Protein AF-A0A918VHB0-F1 (afdb_monomer_lite)

Foldseek 3Di:
DDDDDPPDDPPVPPPPLVWDWDKFAAPPVPGGDIDIDTGANDPVRSQVCCCVPQVWDQDPVGIHGPVVVVVVVVVVVVVVPDPPD

Sequence (85 aa):
MAARAADRRRRGRPVMAIGYAHTLFCDRLGCRAKVTIEATRNAAHARRLARMRHGWRSDDTGDWCPTDKTARATAHATQTRGPSQ

pLDDT: mean 72.11, std 17.5, range [38.19, 93.25]

Radius of gyration: 22.76 Å; chains: 1; bounding box: 59×50×57 Å

Organism: NCBI:txid68898

Secondary structure (DSSP, 8-state):
-------------------EEEEEE--STT---EEEEEEESSHHHHHHHHHHHH--EEETTEEE-HHHHHHHHHHHHHHHS----

Structure (mmCIF, N/CA/C/O backbone):
data_AF-A0A918VHB0-F1
#
_entry.id   AF-A0A918VHB0-F1
#
loop_
_atom_site.group_PDB
_atom_site.id
_atom_site.type_symbol
_atom_site.label_atom_id
_atom_site.label_alt_id
_atom_site.label_comp_id
_atom_site.label_asym_id
_atom_site.label_entity_id
_atom_site.label_seq_id
_atom_site.pdbx_PDB_ins_code
_atom_site.Cartn_x
_atom_site.Cartn_y
_atom_site.Cartn_z
_atom_site.occupancy
_atom_site.B_iso_or_equiv
_atom_site.auth_seq_id
_atom_site.auth_comp_id
_atom_site.auth_asym_id
_atom_site.auth_atom_id
_atom_site.pdbx_PDB_model_num
ATOM 1 N N . MET A 1 1 ? 21.532 -41.973 -39.349 1.00 41.91 1 MET A N 1
ATOM 2 C CA . MET A 1 1 ? 22.658 -41.159 -38.844 1.00 41.91 1 MET A CA 1
ATOM 3 C C . MET A 1 1 ? 22.238 -39.693 -38.861 1.00 41.91 1 MET A C 1
ATOM 5 O O . MET A 1 1 ? 21.564 -39.322 -39.806 1.00 41.91 1 MET A O 1
ATOM 9 N N . ALA A 1 2 ? 22.558 -38.978 -37.769 1.00 46.38 2 ALA A N 1
ATOM 10 C CA . ALA A 1 2 ? 22.558 -37.527 -37.456 1.00 46.38 2 ALA A CA 1
ATOM 11 C C . ALA A 1 2 ? 21.821 -36.526 -38.388 1.00 46.38 2 ALA A C 1
ATOM 13 O O . ALA A 1 2 ? 21.949 -36.597 -39.596 1.00 46.38 2 ALA A O 1
ATOM 14 N N . ALA A 1 3 ? 21.102 -35.502 -37.911 1.00 47.44 3 ALA A N 1
ATOM 15 C CA . ALA A 1 3 ? 21.396 -34.595 -36.792 1.00 47.44 3 ALA A CA 1
ATOM 16 C C . ALA A 1 3 ? 20.082 -33.985 -36.246 1.00 47.44 3 ALA A C 1
ATOM 18 O O . ALA A 1 3 ? 19.223 -33.563 -37.008 1.00 47.44 3 ALA A O 1
ATOM 19 N N . ARG A 1 4 ? 19.755 -34.086 -34.953 1.00 54.38 4 ARG A N 1
ATOM 20 C CA . ARG A 1 4 ? 20.196 -33.233 -33.829 1.00 54.38 4 ARG A CA 1
ATOM 21 C C . ARG A 1 4 ? 20.181 -31.718 -34.101 1.00 54.38 4 ARG A C 1
ATOM 23 O O . ARG A 1 4 ? 21.084 -31.177 -34.719 1.00 54.38 4 ARG A O 1
ATOM 30 N N . ALA A 1 5 ? 19.224 -31.089 -33.414 1.00 54.66 5 ALA A N 1
ATOM 31 C CA . ALA A 1 5 ? 19.345 -29.818 -32.703 1.00 54.66 5 ALA A CA 1
ATOM 32 C C . ALA A 1 5 ? 19.387 -28.522 -33.532 1.00 54.66 5 ALA A C 1
ATOM 34 O O . ALA A 1 5 ? 20.445 -27.992 -33.846 1.00 54.66 5 ALA A O 1
ATOM 35 N N . ALA A 1 6 ? 18.213 -27.908 -33.689 1.00 55.06 6 ALA A N 1
ATOM 36 C CA . ALA A 1 6 ? 18.087 -26.451 -33.738 1.00 55.06 6 ALA A CA 1
ATOM 37 C C . ALA A 1 6 ? 17.324 -25.972 -32.491 1.00 55.06 6 ALA A C 1
ATOM 39 O O . ALA A 1 6 ? 16.241 -25.398 -32.557 1.00 55.06 6 ALA A O 1
ATOM 40 N N . ASP A 1 7 ? 17.898 -26.282 -31.329 1.00 56.62 7 ASP A N 1
ATOM 41 C CA . ASP A 1 7 ? 17.533 -25.681 -30.053 1.00 56.62 7 ASP A CA 1
ATOM 42 C C . ASP A 1 7 ? 18.169 -24.271 -29.961 1.00 56.62 7 ASP A C 1
ATOM 44 O O . ASP A 1 7 ? 19.269 -24.025 -30.459 1.00 56.62 7 ASP A O 1
ATOM 48 N N . ARG A 1 8 ? 17.494 -23.364 -29.244 1.00 57.31 8 ARG A N 1
ATOM 49 C CA . ARG A 1 8 ? 18.039 -22.122 -28.644 1.00 57.31 8 ARG A CA 1
ATOM 50 C C . ARG A 1 8 ? 18.353 -20.912 -29.532 1.00 57.31 8 ARG A C 1
ATOM 52 O O . ARG A 1 8 ? 19.452 -20.362 -29.455 1.00 57.31 8 ARG A O 1
ATOM 59 N N . ARG A 1 9 ? 17.366 -20.336 -30.228 1.00 53.62 9 ARG A N 1
ATOM 60 C CA . ARG A 1 9 ? 17.433 -18.892 -30.585 1.00 53.62 9 ARG A CA 1
ATOM 61 C C . ARG A 1 9 ? 16.202 -18.049 -30.248 1.00 53.62 9 ARG A C 1
ATOM 63 O O . ARG A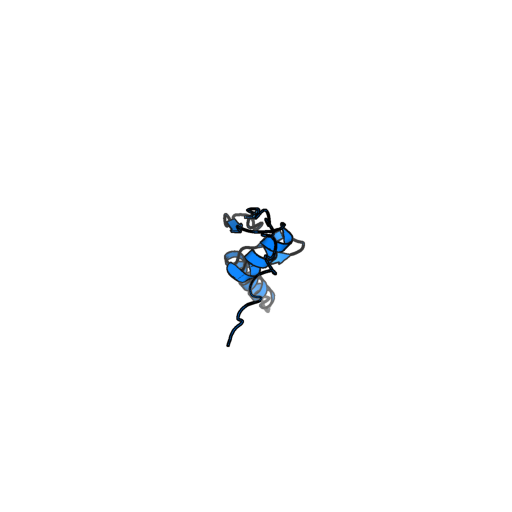 1 9 ? 16.103 -16.917 -30.699 1.00 53.62 9 ARG A O 1
ATOM 70 N N . ARG A 1 10 ? 15.345 -18.493 -29.324 1.00 53.94 10 ARG A N 1
ATOM 71 C CA . ARG A 1 10 ? 14.578 -17.548 -28.489 1.00 53.94 10 ARG A CA 1
ATOM 72 C C . ARG A 1 10 ? 15.371 -17.253 -27.222 1.00 53.94 10 ARG A C 1
ATOM 74 O O . ARG A 1 10 ? 14.954 -17.592 -26.121 1.00 53.94 10 ARG A O 1
ATOM 81 N N . ARG A 1 11 ? 16.530 -16.601 -27.370 1.00 54.56 11 ARG A N 1
ATOM 82 C CA . ARG A 1 11 ? 17.058 -15.792 -26.267 1.00 54.56 11 ARG A CA 1
ATOM 83 C C . ARG A 1 11 ? 16.100 -14.613 -26.153 1.00 54.56 11 ARG A C 1
ATOM 85 O O . ARG A 1 11 ? 16.309 -13.581 -26.784 1.00 54.56 11 ARG A O 1
ATOM 92 N N . GLY A 1 12 ? 14.985 -14.826 -25.451 1.00 53.62 12 GLY A N 1
ATOM 93 C CA . GLY A 1 12 ? 14.150 -13.736 -24.980 1.00 53.62 12 GLY A CA 1
ATOM 94 C C . GLY A 1 12 ? 15.103 -12.766 -24.310 1.00 53.62 12 GLY A C 1
ATOM 95 O O . GLY A 1 12 ? 15.781 -13.144 -23.355 1.00 53.62 12 GLY A O 1
ATOM 96 N N . ARG A 1 13 ? 15.264 -11.579 -24.904 1.00 53.78 13 ARG A N 1
ATOM 97 C CA . ARG A 1 13 ? 16.068 -10.509 -24.315 1.00 53.78 13 ARG A CA 1
ATOM 98 C C . ARG A 1 13 ? 15.648 -10.444 -22.848 1.00 53.78 13 ARG A C 1
ATOM 100 O O . ARG A 1 13 ? 14.434 -10.441 -22.619 1.00 53.78 13 ARG A O 1
ATOM 107 N N . PRO A 1 14 ? 16.577 -10.448 -21.876 1.00 53.34 14 PRO A N 1
ATOM 108 C CA . PRO A 1 14 ? 16.189 -10.152 -20.513 1.00 53.34 14 PRO A CA 1
ATOM 109 C C . PRO A 1 14 ? 15.518 -8.787 -20.593 1.00 53.34 14 PRO A C 1
ATOM 111 O O . PRO A 1 14 ? 16.160 -7.778 -20.891 1.00 53.34 14 PRO A O 1
ATOM 114 N N . VAL A 1 15 ? 14.192 -8.773 -20.458 1.00 55.38 15 VAL A N 1
ATOM 115 C CA . VAL A 1 15 ? 13.470 -7.541 -20.212 1.00 55.38 15 VAL A CA 1
ATOM 116 C C . VAL A 1 15 ? 13.980 -7.163 -18.841 1.00 55.38 15 VAL A C 1
ATOM 118 O O . VAL A 1 15 ? 13.536 -7.720 -17.839 1.00 55.38 15 VAL A O 1
ATOM 121 N N . MET A 1 16 ? 14.996 -6.303 -18.818 1.00 48.25 16 MET A N 1
ATOM 122 C CA . MET A 1 16 ? 15.413 -5.568 -17.638 1.00 48.25 16 MET A CA 1
ATOM 123 C C . MET A 1 16 ? 14.214 -4.697 -17.272 1.00 48.25 16 MET A C 1
ATOM 125 O O . MET A 1 16 ? 14.128 -3.526 -17.627 1.00 48.25 16 MET A O 1
ATOM 129 N N . ALA A 1 17 ? 13.204 -5.316 -16.666 1.00 58.94 17 ALA A N 1
ATOM 130 C CA . ALA A 1 17 ? 12.144 -4.607 -16.004 1.00 58.94 17 ALA A CA 1
ATOM 131 C C . ALA A 1 17 ? 12.838 -3.985 -14.804 1.00 58.94 17 ALA A C 1
ATOM 133 O O . ALA A 1 17 ? 13.164 -4.696 -13.855 1.00 58.94 17 ALA A O 1
ATOM 134 N N . ILE A 1 18 ? 13.142 -2.690 -14.891 1.00 59.75 18 ILE A N 1
ATOM 135 C CA . ILE A 1 18 ? 13.569 -1.918 -13.730 1.00 59.75 18 ILE A CA 1
ATOM 136 C C . ILE A 1 18 ? 12.430 -2.073 -12.724 1.00 59.75 18 ILE A C 1
ATOM 138 O O . ILE A 1 18 ? 11.333 -1.543 -12.904 1.00 59.75 18 ILE A O 1
ATOM 142 N N . GLY A 1 19 ? 12.652 -2.953 -11.754 1.00 64.75 19 GLY A N 1
ATOM 143 C CA . GLY A 1 19 ? 11.707 -3.242 -10.701 1.00 64.75 19 GLY A CA 1
ATOM 144 C C . GLY A 1 19 ? 11.813 -2.119 -9.694 1.00 64.75 19 GLY A C 1
ATOM 145 O O . GLY A 1 19 ? 12.784 -2.052 -8.952 1.00 64.75 19 GLY A O 1
ATOM 146 N N . TYR A 1 20 ? 10.831 -1.233 -9.674 1.00 80.00 20 TYR A N 1
ATOM 147 C CA . TYR A 1 20 ? 10.748 -0.195 -8.660 1.00 80.00 20 TYR A CA 1
ATOM 148 C C . TYR A 1 20 ? 10.168 -0.789 -7.376 1.00 80.00 20 TYR A C 1
ATOM 150 O O . TYR A 1 20 ? 9.299 -1.671 -7.419 1.00 80.00 20 TYR A O 1
ATOM 158 N N . ALA A 1 21 ? 10.626 -0.289 -6.234 1.00 87.75 21 ALA A N 1
ATOM 159 C CA . ALA A 1 21 ? 9.944 -0.485 -4.967 1.00 87.75 21 ALA A CA 1
ATOM 160 C C . ALA A 1 21 ? 8.934 0.652 -4.784 1.00 87.75 21 ALA A C 1
ATOM 162 O O . ALA A 1 21 ? 9.292 1.823 -4.893 1.00 87.75 21 ALA A O 1
ATOM 163 N N . HIS A 1 22 ? 7.676 0.309 -4.527 1.00 90.25 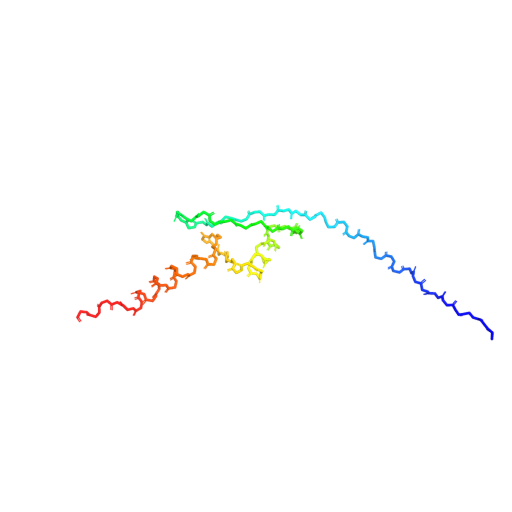22 HIS A N 1
ATOM 164 C CA . HIS A 1 22 ? 6.647 1.283 -4.170 1.00 90.25 22 HIS A CA 1
ATOM 165 C C . HIS A 1 22 ? 6.152 0.984 -2.762 1.00 90.25 22 HIS A C 1
ATOM 167 O O . HIS A 1 22 ? 5.749 -0.142 -2.466 1.00 90.25 22 HIS A O 1
ATOM 173 N N . THR A 1 23 ? 6.154 2.008 -1.915 1.00 90.56 23 THR A N 1
ATOM 174 C CA . THR A 1 23 ? 5.61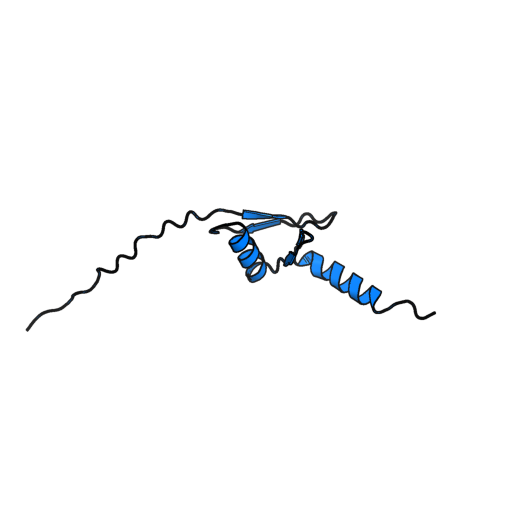4 1.931 -0.559 1.00 90.56 23 THR A CA 1
ATOM 175 C C . THR A 1 23 ? 4.242 2.583 -0.537 1.00 90.56 23 THR A C 1
ATOM 177 O O . THR A 1 23 ? 4.101 3.734 -0.941 1.00 90.56 23 THR A O 1
ATOM 180 N N . LEU A 1 24 ? 3.242 1.846 -0.068 1.00 88.56 24 LEU A N 1
ATOM 181 C CA . LEU A 1 24 ? 1.892 2.346 0.170 1.00 88.56 24 LEU A CA 1
ATOM 182 C C . LEU A 1 24 ? 1.713 2.572 1.672 1.00 88.56 24 LEU A C 1
ATOM 184 O O . LEU A 1 24 ? 2.196 1.775 2.484 1.00 88.56 24 LEU A O 1
ATOM 188 N N . PHE A 1 25 ? 1.008 3.641 2.026 1.00 89.75 25 PHE A N 1
ATOM 189 C CA . PHE A 1 25 ? 0.657 3.997 3.398 1.00 89.75 25 PHE A CA 1
ATOM 190 C C . PHE A 1 25 ? -0.857 3.951 3.555 1.00 89.75 25 PHE A C 1
ATOM 192 O O . PHE A 1 25 ? -1.583 4.179 2.595 1.00 89.75 25 PHE A O 1
ATOM 199 N N . CYS A 1 26 ? -1.327 3.590 4.745 1.00 89.19 26 CYS A N 1
ATOM 200 C CA . CYS A 1 26 ? -2.751 3.640 5.030 1.00 89.19 26 CYS A CA 1
ATOM 201 C C . CYS A 1 26 ? -3.166 5.091 5.280 1.00 89.19 26 CYS A C 1
ATOM 203 O O . CYS A 1 26 ? -2.643 5.713 6.204 1.00 89.19 26 CYS A O 1
ATOM 205 N N . ASP A 1 27 ? -4.134 5.589 4.517 1.00 86.06 27 ASP A N 1
ATOM 206 C CA . ASP A 1 27 ? -4.635 6.963 4.629 1.00 86.06 27 ASP A CA 1
ATOM 207 C C . ASP A 1 27 ? -5.614 7.155 5.802 1.00 86.06 27 ASP A C 1
ATOM 209 O O . ASP A 1 27 ? -6.026 8.273 6.118 1.00 86.06 27 ASP A O 1
ATOM 213 N N . ARG A 1 28 ? -5.974 6.080 6.519 1.00 81.88 28 ARG A N 1
ATOM 214 C CA . ARG A 1 28 ? -6.799 6.187 7.727 1.00 81.88 28 ARG A CA 1
ATOM 215 C C . ARG A 1 28 ? -6.044 6.953 8.816 1.00 81.88 28 ARG A C 1
ATOM 217 O O . ARG A 1 28 ? -5.003 6.502 9.294 1.00 81.88 28 ARG A O 1
ATOM 224 N N . LEU A 1 29 ? -6.641 8.044 9.299 1.00 80.19 29 LEU A N 1
ATOM 225 C CA . LEU A 1 29 ? -6.170 8.793 10.469 1.00 80.19 29 LEU A CA 1
ATOM 226 C C . LEU A 1 29 ? -5.842 7.855 11.645 1.00 80.19 29 LEU A C 1
ATOM 228 O O . LEU A 1 29 ? -6.661 7.035 12.064 1.00 80.19 29 LEU A O 1
ATOM 232 N N . GLY A 1 30 ? -4.615 7.969 12.160 1.00 78.75 30 GLY A N 1
ATOM 233 C CA . GLY A 1 30 ? -4.101 7.148 13.261 1.00 78.75 30 GLY A CA 1
ATOM 234 C C . GLY A 1 30 ? -3.598 5.754 12.862 1.00 78.75 30 GLY A C 1
ATOM 235 O O . GLY A 1 30 ? -2.993 5.073 13.690 1.00 78.75 30 GLY A O 1
ATOM 236 N N . CYS A 1 31 ? -3.778 5.321 11.611 1.00 80.12 31 CYS A N 1
ATOM 237 C CA . CYS A 1 31 ? -3.214 4.068 11.123 1.00 80.12 31 CYS A CA 1
ATOM 238 C C . CYS A 1 31 ? -1.763 4.270 10.668 1.00 80.12 31 CYS A C 1
ATOM 240 O O . CYS A 1 31 ? -1.466 5.123 9.842 1.00 80.12 31 CYS A O 1
ATOM 242 N N . ARG A 1 32 ? -0.841 3.453 11.190 1.00 83.75 32 ARG A N 1
ATOM 243 C CA . ARG A 1 32 ? 0.592 3.478 10.827 1.00 83.75 32 ARG A CA 1
ATOM 244 C C . ARG A 1 32 ? 0.996 2.326 9.904 1.00 83.75 32 ARG A C 1
ATOM 246 O O . ARG A 1 32 ? 2.176 1.998 9.791 1.00 83.75 32 ARG A O 1
ATOM 253 N N . ALA A 1 33 ? 0.019 1.664 9.289 1.00 88.31 33 ALA A N 1
ATOM 254 C CA . ALA A 1 33 ? 0.283 0.542 8.403 1.00 88.31 33 ALA A CA 1
ATOM 255 C C . ALA A 1 33 ? 0.951 1.030 7.112 1.00 88.31 33 ALA A C 1
ATOM 257 O O . ALA A 1 33 ? 0.501 1.991 6.487 1.00 88.31 33 ALA A O 1
ATOM 258 N N . LYS A 1 34 ? 2.004 0.325 6.702 1.00 91.25 34 LYS A N 1
ATOM 259 C CA . LYS A 1 34 ? 2.686 0.521 5.424 1.00 91.25 34 LYS A CA 1
ATOM 260 C C . LYS A 1 34 ? 2.979 -0.825 4.784 1.00 91.25 34 LYS A C 1
ATOM 262 O O . LYS A 1 34 ? 3.180 -1.810 5.495 1.00 91.25 34 LYS A O 1
ATOM 267 N N . VAL A 1 35 ? 3.024 -0.866 3.460 1.00 91.25 35 VAL A N 1
ATOM 268 C CA . VAL A 1 35 ? 3.472 -2.045 2.719 1.00 91.25 35 VAL A CA 1
ATOM 269 C C . VAL A 1 35 ? 4.424 -1.627 1.613 1.00 91.25 35 VAL A C 1
ATOM 271 O O . VAL A 1 35 ? 4.123 -0.728 0.832 1.00 91.25 35 VAL A O 1
ATOM 274 N N . THR A 1 36 ? 5.573 -2.291 1.551 1.00 93.25 36 THR A N 1
ATOM 275 C CA . THR A 1 36 ? 6.542 -2.115 0.471 1.00 93.25 36 THR A CA 1
ATOM 276 C C . THR A 1 36 ? 6.339 -3.233 -0.539 1.00 93.25 36 THR A C 1
ATOM 278 O O . THR A 1 36 ? 6.429 -4.409 -0.190 1.00 93.25 36 THR A O 1
ATOM 281 N N . ILE A 1 37 ? 6.056 -2.874 -1.788 1.00 90.94 37 ILE A N 1
ATOM 282 C CA . ILE A 1 37 ? 5.945 -3.816 -2.898 1.00 90.94 37 ILE A CA 1
ATOM 283 C C . ILE A 1 37 ? 7.166 -3.648 -3.792 1.00 90.94 37 ILE A C 1
ATOM 285 O O . ILE A 1 37 ? 7.355 -2.608 -4.426 1.00 90.94 37 ILE A O 1
ATOM 289 N N . GLU A 1 38 ? 7.980 -4.692 -3.851 1.00 90.00 38 GLU A N 1
ATOM 290 C CA . GLU A 1 38 ? 9.169 -4.756 -4.695 1.00 90.00 38 GLU A CA 1
ATOM 291 C C . GLU A 1 38 ? 8.842 -5.283 -6.098 1.00 90.00 38 GLU A C 1
ATOM 293 O O . GLU A 1 38 ? 7.768 -5.839 -6.348 1.00 90.00 38 GLU A O 1
ATOM 298 N N . ALA A 1 39 ? 9.791 -5.119 -7.025 1.00 86.56 39 ALA A N 1
ATOM 299 C CA . ALA A 1 39 ? 9.700 -5.621 -8.398 1.00 86.56 39 ALA A CA 1
ATOM 300 C C . ALA A 1 39 ? 8.442 -5.146 -9.155 1.00 86.56 39 ALA A C 1
ATOM 302 O O . ALA A 1 39 ? 7.823 -5.875 -9.936 1.00 86.56 39 ALA A O 1
ATOM 303 N N . THR A 1 40 ? 8.051 -3.894 -8.930 1.00 86.38 40 THR A N 1
ATOM 304 C CA . THR A 1 40 ? 6.890 -3.290 -9.587 1.00 86.38 40 THR A CA 1
ATOM 305 C C . THR A 1 40 ? 7.313 -2.502 -10.823 1.00 86.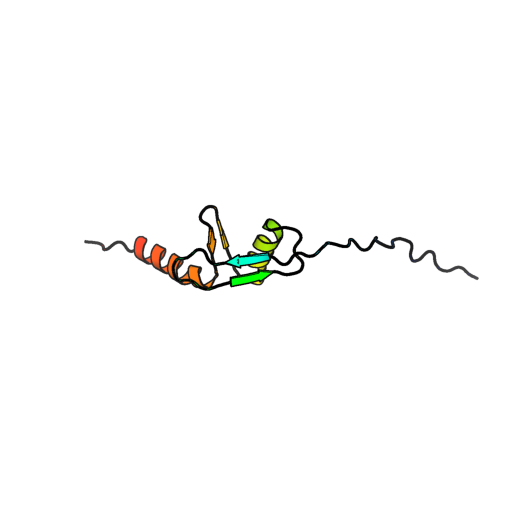38 40 THR A C 1
ATOM 307 O O . THR A 1 40 ? 8.458 -2.089 -10.961 1.00 86.38 40 THR A O 1
ATOM 310 N N . ARG A 1 41 ? 6.374 -2.292 -11.750 1.00 86.19 41 ARG A N 1
ATOM 311 C CA . ARG A 1 41 ? 6.639 -1.549 -12.997 1.00 86.19 41 ARG A CA 1
ATOM 312 C C . ARG A 1 41 ? 6.249 -0.076 -12.873 1.00 86.19 41 ARG A C 1
ATOM 314 O O . ARG A 1 41 ? 6.841 0.771 -13.518 1.00 86.19 41 ARG A O 1
ATOM 321 N N . ASN A 1 42 ? 5.212 0.197 -12.084 1.00 87.19 42 ASN A N 1
ATOM 322 C CA . ASN A 1 42 ? 4.640 1.511 -11.809 1.00 87.19 42 ASN A CA 1
ATOM 323 C C . ASN A 1 42 ? 3.726 1.416 -10.569 1.00 87.19 42 ASN A C 1
ATOM 325 O O . ASN A 1 42 ? 3.453 0.313 -10.077 1.00 87.19 42 ASN A O 1
ATOM 329 N N . ALA A 1 43 ? 3.205 2.556 -10.111 1.00 86.38 43 ALA A N 1
ATOM 330 C CA . ALA A 1 43 ? 2.338 2.638 -8.935 1.00 86.38 43 ALA A CA 1
ATOM 331 C C . ALA A 1 43 ? 1.034 1.829 -9.076 1.00 86.38 43 ALA A C 1
ATOM 333 O O . ALA A 1 43 ? 0.594 1.187 -8.124 1.00 86.38 43 ALA A O 1
ATOM 334 N N . ALA A 1 44 ? 0.431 1.779 -10.270 1.00 88.12 44 ALA A N 1
ATOM 335 C CA . ALA A 1 44 ? -0.781 0.990 -10.508 1.00 88.12 44 ALA A CA 1
ATOM 336 C C . ALA A 1 44 ? -0.520 -0.522 -10.374 1.00 88.12 44 ALA A C 1
ATOM 338 O O . ALA A 1 44 ? -1.313 -1.252 -9.774 1.00 88.12 44 ALA A O 1
ATOM 339 N N . HIS A 1 45 ? 0.623 -0.995 -10.879 1.00 89.56 45 HIS A N 1
ATOM 340 C CA . HIS A 1 45 ? 1.071 -2.372 -10.702 1.00 89.56 45 HIS A CA 1
ATOM 341 C C . HIS A 1 45 ? 1.323 -2.674 -9.220 1.00 89.56 45 HIS A C 1
ATOM 343 O O . HIS A 1 45 ? 0.875 -3.712 -8.732 1.00 89.56 45 HIS A O 1
ATOM 349 N N . ALA A 1 46 ? 1.960 -1.752 -8.491 1.00 89.94 46 ALA A N 1
ATOM 350 C CA . ALA A 1 46 ? 2.170 -1.878 -7.053 1.00 89.94 46 ALA A CA 1
ATOM 351 C C . ALA A 1 46 ? 0.847 -1.998 -6.281 1.00 89.94 46 ALA A C 1
ATOM 353 O O . ALA A 1 46 ? 0.683 -2.945 -5.518 1.00 89.94 46 ALA A O 1
ATOM 354 N N . ARG A 1 47 ? -0.135 -1.124 -6.545 1.00 88.81 47 ARG A N 1
ATOM 355 C CA . ARG A 1 47 ? -1.480 -1.184 -5.937 1.00 88.81 47 ARG A CA 1
ATOM 356 C C . ARG A 1 47 ? -2.194 -2.501 -6.232 1.00 88.81 47 ARG A C 1
ATOM 358 O O . ARG A 1 47 ? -2.806 -3.098 -5.347 1.00 88.81 47 ARG A O 1
ATOM 365 N N . ARG A 1 48 ? -2.080 -3.006 -7.466 1.00 90.75 48 ARG A N 1
ATOM 366 C CA . ARG A 1 48 ? -2.646 -4.309 -7.847 1.00 90.75 48 ARG A CA 1
ATOM 367 C C . ARG A 1 48 ? -2.020 -5.450 -7.045 1.00 90.75 48 ARG A C 1
ATOM 369 O O . ARG A 1 48 ? -2.742 -6.307 -6.540 1.00 90.75 48 ARG A O 1
ATOM 376 N N . LEU A 1 49 ? -0.695 -5.461 -6.916 1.00 90.88 49 LEU A N 1
ATOM 377 C CA . LEU A 1 49 ? 0.024 -6.470 -6.140 1.00 90.88 49 LEU A CA 1
ATOM 378 C C . LEU A 1 49 ? -0.256 -6.346 -4.640 1.00 90.88 49 LEU A C 1
ATOM 380 O O . LEU A 1 49 ? -0.494 -7.363 -3.997 1.00 90.88 49 LEU A O 1
ATOM 384 N N . ALA A 1 50 ? -0.313 -5.130 -4.098 1.00 90.75 50 ALA A N 1
ATOM 385 C CA . ALA A 1 50 ? -0.688 -4.876 -2.710 1.00 90.75 50 ALA A CA 1
ATOM 386 C C . ALA A 1 50 ? -2.084 -5.430 -2.397 1.00 90.75 50 ALA A C 1
ATOM 388 O O . ALA A 1 50 ? -2.282 -6.080 -1.371 1.00 90.75 50 ALA A O 1
ATOM 389 N N . ARG A 1 51 ? -3.035 -5.268 -3.324 1.00 90.56 51 ARG A N 1
ATOM 390 C CA . ARG A 1 51 ? -4.375 -5.848 -3.204 1.00 90.56 51 ARG A CA 1
ATOM 391 C C . ARG A 1 51 ? -4.370 -7.367 -3.208 1.00 90.56 51 ARG A C 1
ATOM 393 O O . ARG A 1 51 ? -4.988 -7.970 -2.338 1.00 90.56 51 ARG A O 1
ATOM 400 N N . MET A 1 52 ? -3.687 -7.980 -4.172 1.00 89.38 52 MET A N 1
ATOM 401 C CA . MET A 1 52 ? -3.691 -9.438 -4.327 1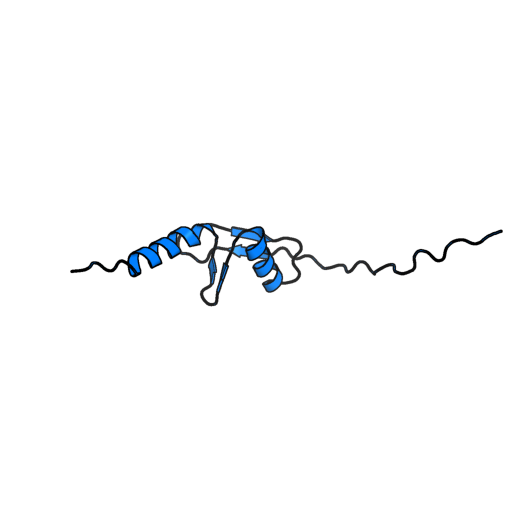.00 89.38 52 MET A CA 1
ATOM 402 C C . MET A 1 52 ? -2.892 -10.156 -3.235 1.00 89.38 52 MET A C 1
ATOM 404 O O . MET A 1 52 ? -3.302 -11.220 -2.793 1.00 89.38 52 MET A O 1
ATOM 408 N N . ARG A 1 53 ? -1.757 -9.591 -2.809 1.00 90.44 53 ARG A N 1
ATOM 409 C CA . ARG A 1 53 ? -0.811 -10.252 -1.895 1.00 90.44 53 ARG A CA 1
ATOM 410 C C . ARG A 1 53 ? -0.986 -9.846 -0.438 1.00 90.44 53 ARG A C 1
ATOM 412 O O . ARG A 1 53 ? -0.764 -10.660 0.445 1.00 90.44 53 ARG A O 1
ATOM 419 N N . HIS A 1 54 ? -1.378 -8.598 -0.188 1.00 88.62 54 HIS A N 1
ATOM 420 C CA . HIS A 1 54 ? -1.443 -8.030 1.162 1.00 88.62 54 HIS A CA 1
ATOM 421 C C . HIS A 1 54 ? -2.860 -7.590 1.550 1.00 88.62 54 HIS A C 1
ATOM 423 O O . HIS A 1 54 ? -3.061 -7.045 2.631 1.00 88.62 54 HIS A O 1
ATOM 429 N N . GLY A 1 55 ? -3.856 -7.791 0.681 1.00 88.19 55 GLY A N 1
ATOM 430 C CA . GLY A 1 55 ? -5.250 -7.451 0.963 1.00 88.19 55 GLY A CA 1
ATOM 431 C C . GLY A 1 55 ? -5.546 -5.950 1.031 1.00 88.19 55 GLY A C 1
ATOM 432 O O . GLY A 1 55 ? -6.652 -5.586 1.449 1.00 88.19 55 GLY A O 1
ATOM 433 N N . TRP A 1 56 ? -4.597 -5.103 0.615 1.00 89.88 56 TRP A N 1
ATOM 434 C CA . TRP A 1 56 ? -4.753 -3.650 0.563 1.00 89.88 56 TRP A CA 1
ATOM 435 C C . TRP A 1 56 ? -5.828 -3.244 -0.444 1.00 89.88 56 TRP A C 1
ATOM 437 O O . TRP A 1 56 ? -6.064 -3.906 -1.457 1.00 89.88 56 TRP A O 1
ATOM 447 N N . ARG A 1 57 ? -6.517 -2.147 -0.171 1.00 86.69 57 ARG A N 1
ATOM 448 C CA . ARG A 1 57 ? -7.485 -1.554 -1.088 1.00 86.69 57 ARG A CA 1
ATOM 449 C C . ARG A 1 57 ? -7.051 -0.142 -1.420 1.00 86.69 57 ARG A C 1
ATOM 451 O O . ARG A 1 57 ? -6.348 0.478 -0.647 1.00 86.69 57 ARG A O 1
ATOM 458 N N . SER A 1 58 ? -7.474 0.323 -2.579 1.00 84.38 58 SER A N 1
ATOM 459 C CA . SER A 1 58 ? -7.234 1.684 -3.038 1.00 84.38 58 SER A CA 1
ATOM 460 C C . SER A 1 58 ? -8.502 2.102 -3.754 1.00 84.38 58 SER A C 1
ATOM 462 O O . SER A 1 58 ? -8.966 1.342 -4.616 1.00 84.38 58 SER A O 1
ATOM 464 N N . ASP A 1 59 ? -9.062 3.235 -3.368 1.00 83.56 59 ASP A N 1
ATOM 465 C CA . ASP A 1 59 ? -10.201 3.883 -4.012 1.00 83.56 59 ASP A CA 1
ATOM 466 C C . ASP A 1 59 ? -9.896 5.378 -4.208 1.00 83.56 59 ASP A C 1
ATOM 468 O O . ASP A 1 59 ? -8.786 5.832 -3.923 1.00 83.56 59 ASP A O 1
ATOM 472 N N . ASP A 1 60 ? -10.867 6.140 -4.711 1.00 82.69 60 ASP A N 1
ATOM 473 C CA . ASP A 1 60 ? -10.701 7.579 -4.966 1.00 82.69 60 ASP A CA 1
ATOM 474 C C . ASP A 1 60 ? -10.486 8.397 -3.681 1.00 82.69 60 ASP A C 1
ATOM 476 O O . ASP A 1 60 ? -10.128 9.571 -3.742 1.00 82.69 60 ASP A O 1
ATOM 480 N N . THR A 1 61 ? -10.690 7.781 -2.513 1.00 80.25 61 THR A N 1
ATOM 481 C CA . THR A 1 61 ? -10.510 8.406 -1.200 1.00 80.25 61 THR A CA 1
ATOM 482 C C . THR A 1 61 ? -9.181 8.053 -0.534 1.00 80.25 61 THR A C 1
ATOM 484 O O . THR A 1 61 ? -8.846 8.676 0.470 1.00 80.25 61 THR A O 1
ATOM 487 N N . GLY A 1 62 ? -8.417 7.097 -1.078 1.00 85.19 62 GLY A N 1
ATOM 488 C CA . GLY A 1 62 ? -7.084 6.753 -0.581 1.00 85.19 62 GLY A CA 1
ATOM 489 C C . GLY A 1 62 ? -6.731 5.266 -0.629 1.00 85.19 62 GLY A C 1
ATOM 490 O O . GLY A 1 62 ? -7.459 4.422 -1.162 1.00 85.19 62 GLY A O 1
ATOM 491 N N . ASP A 1 63 ? -5.570 4.951 -0.062 1.00 87.12 63 ASP A N 1
ATOM 492 C CA . ASP A 1 63 ? -5.015 3.620 0.138 1.00 87.12 63 ASP A CA 1
ATOM 493 C C . ASP A 1 63 ? -5.360 3.103 1.558 1.00 87.12 63 ASP A C 1
ATOM 495 O O . ASP A 1 63 ? -5.079 3.723 2.581 1.00 87.12 63 ASP A O 1
ATOM 499 N N . TRP A 1 64 ? -5.974 1.922 1.636 1.00 86.12 64 TRP A N 1
ATOM 500 C CA . TRP A 1 64 ? -6.536 1.327 2.851 1.00 86.12 64 TRP A CA 1
ATOM 501 C C . TRP A 1 64 ? -5.895 -0.029 3.150 1.00 86.12 64 TRP A C 1
ATOM 503 O O . TRP A 1 64 ? -5.919 -0.956 2.328 1.00 86.12 64 TRP A O 1
ATOM 513 N N . CYS A 1 65 ? -5.360 -0.191 4.358 1.00 87.88 65 CYS A N 1
ATOM 514 C CA . CYS A 1 65 ? -4.794 -1.463 4.800 1.00 87.88 65 CYS A CA 1
ATOM 515 C C . CYS A 1 65 ? -5.903 -2.476 5.173 1.00 87.88 65 CYS A C 1
ATOM 517 O O . CYS A 1 65 ? -7.028 -2.092 5.491 1.00 87.88 65 CYS A O 1
ATOM 519 N N . PRO A 1 66 ? -5.635 -3.793 5.176 1.00 81.31 66 PRO A N 1
ATOM 520 C CA . PRO A 1 66 ? -6.634 -4.791 5.571 1.00 81.31 66 PRO A CA 1
ATOM 521 C C . PRO A 1 66 ? -7.143 -4.618 7.011 1.00 81.31 66 PRO A C 1
ATOM 523 O O . PRO A 1 66 ? -8.289 -4.958 7.277 1.00 81.31 66 PRO A O 1
ATOM 526 N N . THR A 1 67 ? -6.345 -4.049 7.918 1.00 74.88 67 THR A N 1
ATOM 527 C CA . THR A 1 67 ? -6.760 -3.750 9.300 1.00 74.88 67 THR A CA 1
ATOM 528 C C . THR A 1 67 ? -7.840 -2.664 9.362 1.00 74.88 67 THR A C 1
ATOM 530 O O . THR A 1 67 ? -8.669 -2.667 10.268 1.00 74.88 67 THR A O 1
ATOM 533 N N . ASP A 1 68 ? -7.883 -1.765 8.373 1.00 67.81 68 ASP A N 1
ATOM 534 C CA . ASP A 1 68 ? -8.948 -0.769 8.229 1.00 67.81 68 ASP A CA 1
ATOM 535 C C . ASP A 1 68 ? -10.305 -1.417 7.904 1.00 67.81 68 ASP A C 1
ATOM 537 O O . ASP A 1 68 ? -11.347 -0.944 8.367 1.00 67.81 68 ASP A O 1
ATOM 541 N N . LYS A 1 69 ? -10.306 -2.552 7.181 1.00 59.28 69 LYS A N 1
ATOM 542 C CA . LYS A 1 69 ? -11.542 -3.248 6.784 1.00 59.28 69 LYS A CA 1
ATOM 543 C C . LYS A 1 69 ? -12.402 -3.619 7.981 1.00 59.28 69 LYS A C 1
ATOM 545 O O . LYS A 1 69 ? -13.618 -3.499 7.885 1.00 59.28 69 LYS A O 1
ATOM 550 N N . THR A 1 70 ? -11.798 -4.036 9.094 1.00 56.47 70 THR A N 1
ATOM 551 C CA . THR A 1 70 ? -12.546 -4.379 10.307 1.00 56.47 70 THR A CA 1
ATOM 552 C C . THR A 1 70 ? -13.272 -3.151 10.839 1.00 56.47 70 THR A C 1
ATOM 554 O O . THR A 1 70 ? -14.459 -3.208 11.122 1.00 56.47 70 THR A O 1
ATOM 557 N N . ALA A 1 71 ? -12.606 -1.999 10.884 1.00 55.59 71 ALA A N 1
ATOM 558 C CA . ALA A 1 71 ? -13.209 -0.782 11.403 1.00 55.59 71 ALA A CA 1
ATOM 559 C C . ALA A 1 71 ? -14.289 -0.196 10.470 1.00 55.59 71 ALA A C 1
ATOM 561 O O . ALA A 1 71 ? -15.288 0.333 10.956 1.00 55.59 71 ALA A O 1
ATOM 562 N N . ARG A 1 72 ? -14.132 -0.308 9.142 1.00 55.78 72 ARG A N 1
ATOM 563 C CA . ARG A 1 72 ? -15.122 0.188 8.165 1.00 55.78 72 ARG A CA 1
ATOM 564 C C . ARG A 1 72 ? -16.326 -0.753 8.020 1.00 55.78 72 ARG A C 1
ATOM 566 O O . ARG A 1 72 ? -17.452 -0.275 7.925 1.00 55.78 72 ARG A O 1
ATOM 573 N N . ALA A 1 73 ? -16.113 -2.072 8.068 1.00 55.00 73 ALA A N 1
ATOM 574 C CA . ALA A 1 73 ? -17.196 -3.058 8.089 1.00 55.00 73 ALA A CA 1
ATOM 575 C C . ALA A 1 73 ? -18.040 -2.939 9.365 1.00 55.00 73 ALA A C 1
ATOM 577 O O . ALA A 1 73 ? -19.265 -2.957 9.281 1.00 55.00 73 ALA A O 1
ATOM 578 N N . THR A 1 74 ? -17.407 -2.729 10.526 1.00 53.31 74 THR A N 1
ATOM 579 C CA . THR A 1 74 ? -18.134 -2.464 11.773 1.00 53.31 74 THR A CA 1
ATOM 580 C C . THR A 1 74 ? -18.907 -1.146 11.698 1.00 53.31 74 THR A C 1
ATOM 582 O O . THR A 1 74 ? -20.074 -1.121 12.061 1.00 53.31 74 THR A O 1
ATOM 585 N N . ALA A 1 75 ? -18.326 -0.069 1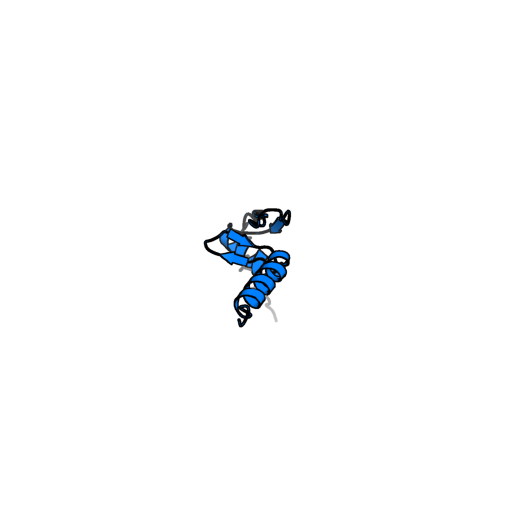1.153 1.00 54.53 75 ALA A N 1
ATOM 586 C CA . ALA A 1 75 ? -19.039 1.203 10.989 1.00 54.53 75 ALA A CA 1
ATOM 587 C C . ALA A 1 75 ? -20.265 1.094 10.059 1.00 54.53 75 ALA A C 1
ATOM 589 O O . ALA A 1 75 ? -21.314 1.662 10.360 1.00 54.53 75 ALA A O 1
ATOM 590 N N . HIS A 1 76 ? -20.163 0.331 8.965 1.00 51.31 76 HIS A N 1
ATOM 591 C CA . HIS A 1 76 ? -21.305 0.052 8.089 1.00 51.31 76 HIS A CA 1
ATOM 592 C C . HIS A 1 76 ? -22.358 -0.836 8.760 1.00 51.31 76 HIS A C 1
ATOM 594 O O . HIS A 1 76 ? -23.541 -0.555 8.613 1.00 51.31 76 HIS A O 1
ATOM 600 N N . ALA A 1 77 ? -21.953 -1.863 9.516 1.00 51.34 77 ALA A N 1
ATOM 601 C CA . ALA A 1 77 ? -22.876 -2.720 10.263 1.00 51.34 77 ALA A CA 1
ATOM 602 C C . ALA A 1 77 ? -23.621 -1.957 11.374 1.00 51.34 77 ALA A C 1
ATOM 604 O O . ALA A 1 77 ? -24.788 -2.237 11.644 1.00 51.34 77 ALA A O 1
ATOM 605 N N . THR A 1 78 ? -22.970 -0.968 11.991 1.00 48.78 78 THR A N 1
ATOM 606 C CA . THR A 1 78 ? -23.606 -0.059 12.951 1.00 48.78 78 THR A CA 1
ATOM 607 C C . THR A 1 78 ? -24.548 0.931 12.259 1.00 48.78 78 THR A C 1
ATOM 609 O O . THR A 1 78 ? -25.579 1.265 12.825 1.00 48.78 78 THR A O 1
ATOM 612 N N . GLN A 1 79 ? -24.267 1.361 11.023 1.00 50.50 79 GLN A N 1
ATOM 613 C CA . GLN A 1 79 ? -25.187 2.224 10.264 1.00 50.50 79 GLN A CA 1
ATOM 614 C C . GLN A 1 79 ? -26.442 1.498 9.755 1.00 50.50 79 GLN A C 1
ATOM 616 O O . GLN A 1 79 ? -27.505 2.109 9.713 1.00 50.50 79 GLN A O 1
ATOM 621 N N . THR A 1 80 ? -26.373 0.210 9.398 1.00 49.59 80 THR A N 1
ATOM 622 C CA . THR A 1 80 ? -27.574 -0.576 9.039 1.00 49.59 80 THR A CA 1
ATOM 623 C C . THR A 1 80 ? -28.397 -1.023 10.244 1.00 49.59 80 THR A C 1
ATOM 625 O O . THR A 1 80 ? -29.567 -1.361 10.087 1.00 49.59 80 THR A O 1
ATOM 628 N N . ARG A 1 81 ? -27.825 -0.990 11.450 1.00 47.19 81 ARG A N 1
ATOM 629 C CA . ARG A 1 81 ? -28.562 -1.068 12.716 1.00 47.19 81 ARG A CA 1
ATOM 630 C C . ARG A 1 81 ? -28.747 0.338 13.278 1.00 47.19 81 ARG A C 1
ATOM 632 O O . ARG A 1 81 ? -28.212 0.665 14.334 1.00 47.19 81 ARG A O 1
ATOM 639 N N . GLY A 1 82 ? -29.489 1.178 12.559 1.00 38.19 82 GLY A N 1
ATOM 640 C CA . GLY A 1 82 ? -30.012 2.400 13.165 1.00 38.19 82 GLY A CA 1
ATOM 641 C C . GLY A 1 82 ? -30.736 2.054 14.477 1.00 38.19 82 GLY A C 1
ATOM 642 O O . GLY A 1 82 ? -31.325 0.971 14.565 1.00 38.19 82 GLY A O 1
ATOM 643 N N . PRO A 1 83 ? -30.671 2.911 15.510 1.00 48.53 83 PRO A N 1
ATOM 644 C CA . PRO A 1 83 ? -31.485 2.726 16.698 1.00 48.53 83 PRO A CA 1
ATOM 645 C C . PRO A 1 83 ? -32.944 2.816 16.253 1.00 48.53 83 PRO A C 1
ATOM 647 O O . PRO A 1 83 ? -33.422 3.892 15.896 1.00 48.53 83 PRO A O 1
ATOM 650 N N . SER A 1 84 ? -33.629 1.677 16.205 1.00 46.16 84 SER A N 1
ATOM 651 C CA . SER A 1 84 ? -35.085 1.660 16.187 1.00 46.16 84 SER A CA 1
ATOM 652 C C . SER A 1 84 ? -35.528 2.373 17.463 1.00 46.16 84 SER A C 1
ATOM 654 O O . SER A 1 84 ? -35.304 1.850 18.557 1.00 46.16 84 SER A O 1
ATOM 656 N N . GLN A 1 85 ? -36.014 3.605 17.311 1.00 45.72 85 GLN A N 1
ATOM 657 C CA . GLN A 1 85 ? -36.777 4.295 18.348 1.00 45.72 85 GLN A CA 1
ATOM 658 C C . GLN A 1 85 ? -38.094 3.569 18.603 1.00 45.72 85 GLN A C 1
ATOM 660 O O . GLN A 1 85 ? -38.603 2.936 17.646 1.00 45.72 85 GLN A O 1
#